Protein AF-A0A9Q9MBE9-F1 (afdb_monomer_lite)

pLDDT: mean 90.17, std 9.53, range [52.56, 97.81]

Radius of gyration: 13.14 Å; chains: 1; bounding box: 28×33×30 Å

Sequence (64 aa):
MEHTFRVIGGMPSRHLVILTPGGFEDFFADMAAGNFQIPQDMDRIAESAGRHHLRFTGPPLGND

Foldseek 3Di:
DDAADDDPDDDDDDDDDDDPPDQLVCLVVQCVVVVDDPPPCVVVSQVSCVVRVHHDDDDRDDDD

Structure (mmCIF, N/CA/C/O backbone):
data_AF-A0A9Q9MBE9-F1
#
_entry.id   AF-A0A9Q9MBE9-F1
#
loop_
_atom_site.group_PDB
_atom_site.id
_atom_site.type_symbol
_atom_site.label_atom_id
_atom_site.label_alt_id
_atom_site.label_comp_id
_atom_site.label_asym_id
_atom_site.label_entity_id
_atom_site.label_seq_id
_atom_site.pdbx_PDB_ins_code
_atom_site.Cartn_x
_atom_site.Cartn_y
_atom_site.Cartn_z
_atom_site.occupancy
_atom_site.B_iso_or_equiv
_atom_site.auth_seq_id
_atom_site.auth_comp_id
_atom_site.auth_asym_id
_atom_site.auth_atom_id
_atom_site.pdbx_PDB_model_num
ATOM 1 N N . MET A 1 1 ? 11.368 -3.799 1.933 1.00 85.06 1 MET A N 1
ATOM 2 C CA . MET A 1 1 ? 11.923 -2.468 1.615 1.00 85.06 1 MET A CA 1
ATOM 3 C C . MET A 1 1 ? 10.767 -1.530 1.360 1.00 85.06 1 MET A C 1
ATOM 5 O O . MET A 1 1 ? 9.803 -1.939 0.718 1.00 85.06 1 MET A O 1
ATOM 9 N N . GLU A 1 2 ? 10.855 -0.315 1.881 1.00 89.19 2 GLU A N 1
ATOM 10 C CA . GLU A 1 2 ? 9.913 0.750 1.541 1.00 89.19 2 GLU A CA 1
ATOM 11 C C . GLU A 1 2 ? 10.103 1.134 0.067 1.00 89.19 2 GLU A C 1
ATOM 13 O O . GLU A 1 2 ? 11.228 1.119 -0.435 1.00 89.19 2 GLU A O 1
ATOM 18 N N . HIS A 1 3 ? 9.008 1.391 -0.645 1.00 88.75 3 HIS A N 1
ATOM 19 C CA . HIS A 1 3 ? 9.023 1.704 -2.072 1.00 88.75 3 HIS A CA 1
ATOM 20 C C . HIS A 1 3 ? 7.823 2.577 -2.442 1.00 88.75 3 HIS A C 1
ATOM 22 O O . HIS A 1 3 ? 6.821 2.614 -1.732 1.00 88.75 3 HIS A O 1
ATOM 28 N N . THR A 1 4 ? 7.945 3.292 -3.557 1.00 89.88 4 THR A N 1
ATOM 29 C CA . THR A 1 4 ? 6.984 4.305 -4.009 1.00 89.88 4 THR A CA 1
ATOM 30 C C . THR A 1 4 ? 7.293 4.708 -5.456 1.00 89.88 4 THR A C 1
ATOM 32 O O . THR A 1 4 ? 8.386 4.432 -5.956 1.00 89.88 4 THR A O 1
ATOM 35 N N . PHE A 1 5 ? 6.349 5.352 -6.143 1.00 88.50 5 PHE A N 1
ATOM 36 C CA . PHE A 1 5 ? 6.532 5.885 -7.496 1.00 88.50 5 PHE A CA 1
ATOM 37 C C . PHE A 1 5 ? 5.749 7.193 -7.685 1.00 88.50 5 PHE A C 1
ATOM 39 O O . PHE A 1 5 ? 4.770 7.453 -6.989 1.00 88.50 5 PHE A O 1
ATOM 46 N N . ARG A 1 6 ? 6.166 8.016 -8.657 1.00 87.44 6 ARG A N 1
ATOM 47 C CA . ARG A 1 6 ? 5.450 9.226 -9.099 1.00 87.44 6 ARG A CA 1
ATOM 48 C C . ARG A 1 6 ? 5.037 9.056 -10.554 1.00 87.44 6 ARG A C 1
ATOM 50 O O . ARG A 1 6 ? 5.869 8.739 -11.400 1.00 87.44 6 ARG A O 1
ATOM 57 N N . VAL A 1 7 ? 3.764 9.297 -10.856 1.00 88.75 7 VAL A N 1
ATOM 58 C CA . VAL A 1 7 ? 3.301 9.412 -12.245 1.00 88.75 7 VAL A CA 1
ATOM 59 C C . VAL A 1 7 ? 3.748 10.775 -12.783 1.00 88.75 7 VAL A C 1
ATOM 61 O O . VAL A 1 7 ? 3.353 11.802 -12.242 1.00 88.75 7 VAL A O 1
ATOM 64 N N . ILE A 1 8 ? 4.590 10.790 -13.822 1.00 90.12 8 ILE A N 1
ATOM 65 C CA . ILE A 1 8 ? 5.198 12.018 -14.384 1.00 90.12 8 ILE A CA 1
ATOM 66 C C . ILE A 1 8 ? 4.506 12.546 -15.653 1.00 90.12 8 ILE A C 1
ATOM 68 O O . ILE A 1 8 ? 4.930 13.554 -16.208 1.00 90.12 8 ILE A O 1
ATOM 72 N N . GLY A 1 9 ? 3.467 11.871 -16.149 1.00 92.25 9 GLY A N 1
ATOM 73 C CA . GLY A 1 9 ? 2.779 12.237 -17.388 1.00 92.25 9 GLY A CA 1
ATOM 74 C C . GLY A 1 9 ? 1.271 12.014 -17.304 1.00 92.25 9 GLY A C 1
ATOM 75 O O . GLY A 1 9 ? 0.803 11.231 -16.485 1.00 92.25 9 GLY A O 1
ATOM 76 N N . GLY A 1 10 ? 0.511 12.700 -18.161 1.00 94.31 10 GLY A N 1
ATOM 77 C CA . GLY A 1 10 ? -0.960 12.647 -18.171 1.00 94.31 10 GLY A CA 1
ATOM 78 C C . GLY A 1 10 ? -1.573 11.590 -19.096 1.00 94.31 10 GLY A C 1
ATOM 79 O O . GLY A 1 10 ? -2.791 11.535 -19.234 1.00 94.31 10 GLY A O 1
ATOM 80 N N . MET A 1 11 ? -0.755 10.782 -19.774 1.00 95.38 11 MET A N 1
ATOM 81 C CA . MET A 1 11 ? -1.259 9.729 -20.659 1.00 95.38 11 MET A CA 1
ATOM 82 C C . MET A 1 11 ? -1.664 8.486 -19.854 1.00 95.38 11 MET A C 1
ATOM 84 O O . MET A 1 11 ? -1.004 8.175 -18.860 1.00 95.38 11 MET A O 1
ATOM 88 N N . PRO A 1 12 ? -2.693 7.735 -20.291 1.00 93.88 12 PRO A N 1
ATOM 89 C CA . PRO A 1 12 ? -3.056 6.474 -19.656 1.00 93.88 12 PRO A CA 1
ATOM 90 C C . PRO A 1 12 ? -1.870 5.506 -19.588 1.00 93.88 12 PRO A C 1
ATOM 92 O O . PRO A 1 12 ? -1.145 5.327 -20.568 1.00 93.88 12 PRO A O 1
ATOM 95 N N . SER A 1 13 ? -1.702 4.847 -18.444 1.00 90.50 13 SER A N 1
ATOM 96 C CA . SER A 1 13 ? -0.691 3.812 -18.235 1.00 90.50 13 SER A CA 1
ATOM 97 C C . SER A 1 13 ? -1.344 2.451 -17.986 1.00 90.50 13 SER A C 1
ATOM 99 O O . SER A 1 13 ? -2.499 2.357 -17.568 1.00 90.50 13 SER A O 1
ATOM 101 N N . ARG A 1 14 ? -0.602 1.374 -18.261 1.00 91.31 14 ARG A N 1
ATOM 102 C CA . ARG A 1 14 ? -0.951 0.016 -17.825 1.00 91.31 14 ARG A CA 1
ATOM 103 C C . ARG A 1 14 ? -0.018 -0.366 -16.686 1.00 91.31 14 ARG A C 1
ATOM 105 O O . ARG A 1 14 ? 1.195 -0.358 -16.877 1.00 91.31 14 ARG A O 1
ATOM 112 N N . HIS A 1 15 ? -0.580 -0.703 -15.530 1.00 88.44 15 HIS A N 1
ATOM 113 C CA . HIS A 1 15 ? 0.176 -1.127 -14.355 1.00 88.44 15 HIS A CA 1
ATOM 114 C C . HIS A 1 15 ? -0.066 -2.621 -14.120 1.00 88.44 15 HIS A C 1
ATOM 116 O O . HIS A 1 15 ? -1.208 -3.041 -13.948 1.00 88.44 15 HIS A O 1
ATOM 122 N N . LEU A 1 16 ? 1.001 -3.423 -14.145 1.00 91.50 16 LEU A N 1
ATOM 123 C CA . LEU A 1 16 ? 0.964 -4.824 -13.733 1.00 91.50 16 LEU A CA 1
ATOM 124 C C . LEU A 1 16 ? 1.484 -4.927 -12.300 1.00 91.50 16 LEU A C 1
ATOM 126 O O . LEU A 1 16 ? 2.631 -4.572 -12.039 1.00 91.50 16 LEU A O 1
ATOM 130 N N . VAL A 1 17 ? 0.651 -5.440 -11.401 1.00 87.81 17 VAL A N 1
ATOM 131 C CA . VAL A 1 17 ? 1.023 -5.735 -10.015 1.00 87.81 17 VAL A CA 1
ATOM 132 C C . VAL A 1 17 ? 0.957 -7.249 -9.828 1.00 87.81 17 VAL A C 1
ATOM 134 O O . VAL A 1 17 ? -0.032 -7.872 -10.208 1.00 87.81 17 VAL A O 1
ATOM 137 N N . ILE A 1 18 ? 2.020 -7.843 -9.283 1.00 90.69 18 ILE A N 1
ATOM 138 C CA . ILE A 1 18 ? 2.105 -9.279 -8.984 1.00 90.69 18 ILE A CA 1
ATOM 139 C C . ILE A 1 18 ? 2.122 -9.430 -7.465 1.00 90.69 18 ILE A C 1
ATOM 141 O O . ILE A 1 18 ? 2.987 -8.856 -6.806 1.00 90.69 18 ILE A O 1
ATOM 145 N N . LEU A 1 19 ? 1.171 -10.188 -6.920 1.00 88.56 19 LEU A N 1
ATOM 146 C CA . LEU A 1 19 ? 0.941 -10.319 -5.483 1.00 88.56 19 LEU A CA 1
ATOM 147 C C . LEU A 1 19 ? 1.031 -11.786 -5.076 1.00 88.56 19 LEU A C 1
ATOM 149 O O . LEU A 1 19 ? 0.263 -12.612 -5.564 1.00 88.56 19 LEU A O 1
ATOM 153 N N . THR A 1 20 ? 1.982 -12.093 -4.195 1.00 89.81 20 THR A N 1
ATOM 154 C CA . THR A 1 20 ? 2.169 -13.430 -3.629 1.00 89.81 20 THR A CA 1
ATOM 155 C C . THR A 1 20 ? 2.745 -13.309 -2.215 1.00 89.81 20 THR A C 1
ATOM 157 O O . THR A 1 20 ? 3.780 -12.656 -2.054 1.00 89.81 20 THR A O 1
ATOM 160 N N . PRO A 1 21 ? 2.165 -13.986 -1.208 1.00 89.00 21 PRO A N 1
ATOM 161 C CA . PRO A 1 21 ? 0.853 -14.646 -1.231 1.00 89.00 21 PRO A CA 1
ATOM 162 C C . PRO A 1 21 ? -0.294 -13.638 -1.465 1.00 89.00 21 PRO A C 1
ATOM 164 O O . PRO A 1 21 ? -0.080 -12.433 -1.366 1.00 89.00 21 PRO A O 1
ATOM 167 N N . GLY A 1 22 ? -1.484 -14.129 -1.826 1.00 89.00 22 GLY A N 1
ATOM 168 C CA . GLY A 1 22 ? -2.663 -13.279 -2.059 1.00 89.00 22 GLY A CA 1
ATOM 169 C C . GLY A 1 22 ? -3.208 -12.615 -0.786 1.00 89.00 22 GLY A C 1
ATOM 170 O O . GLY A 1 22 ? -2.758 -12.908 0.323 1.00 89.00 22 GLY A O 1
ATOM 171 N N . GLY A 1 23 ? -4.195 -11.735 -0.962 1.00 89.25 23 GLY A N 1
ATOM 172 C CA . GLY A 1 23 ? -4.896 -10.980 0.087 1.00 89.25 23 GLY A CA 1
ATOM 173 C C . GLY A 1 23 ? -4.594 -9.475 0.112 1.00 89.25 23 GLY A C 1
ATOM 174 O O . GLY A 1 23 ? -5.302 -8.715 0.774 1.00 89.25 23 GLY A O 1
ATOM 175 N N . PHE A 1 24 ? -3.575 -9.016 -0.623 1.00 93.19 24 PHE A N 1
ATOM 176 C CA . PHE A 1 24 ? -3.314 -7.579 -0.780 1.00 93.19 24 PHE A CA 1
ATOM 177 C C . PHE A 1 24 ? -4.246 -6.937 -1.813 1.00 93.19 24 PHE A C 1
ATOM 179 O O . PHE A 1 24 ? -4.584 -5.768 -1.704 1.00 93.19 24 PHE A O 1
ATOM 186 N N . GLU A 1 25 ? -4.694 -7.693 -2.809 1.00 93.94 25 GLU A N 1
ATOM 187 C CA . GLU A 1 25 ? -5.620 -7.253 -3.849 1.00 93.94 25 GLU A CA 1
ATOM 188 C C . GLU A 1 25 ? -6.936 -6.694 -3.284 1.00 93.94 25 GLU A C 1
ATOM 190 O O . GLU A 1 25 ? -7.468 -5.720 -3.820 1.00 93.94 25 GLU A O 1
ATOM 195 N N . ASP A 1 26 ? -7.403 -7.237 -2.158 1.00 94.81 26 ASP A N 1
ATOM 196 C CA . ASP A 1 26 ? -8.618 -6.791 -1.473 1.00 94.81 26 ASP A CA 1
ATOM 197 C C . ASP A 1 26 ? -8.490 -5.366 -0.913 1.00 94.81 26 ASP A C 1
ATOM 199 O O . ASP A 1 26 ? -9.494 -4.664 -0.801 1.00 94.81 26 ASP A O 1
ATOM 203 N N . PHE A 1 27 ? -7.267 -4.873 -0.674 1.00 96.12 27 PHE A N 1
ATOM 204 C CA . PHE A 1 27 ? -7.041 -3.469 -0.321 1.00 96.12 27 PHE A CA 1
ATOM 205 C C . PHE A 1 27 ? -7.625 -2.533 -1.385 1.00 96.12 27 PHE A C 1
ATOM 207 O O . PHE A 1 27 ? -8.282 -1.547 -1.058 1.00 96.12 27 PHE A O 1
ATOM 214 N N . PHE A 1 28 ? -7.438 -2.841 -2.674 1.00 94.69 28 PHE A N 1
ATOM 215 C CA . PHE A 1 28 ? -7.986 -2.014 -3.751 1.00 94.69 28 PHE A CA 1
ATOM 216 C C . PHE A 1 28 ? -9.517 -2.066 -3.792 1.00 94.69 28 PHE A C 1
ATOM 218 O O . PHE A 1 28 ? -10.152 -1.062 -4.123 1.00 94.69 28 PHE A O 1
ATOM 225 N N . ALA A 1 29 ? -10.111 -3.209 -3.433 1.00 95.88 29 ALA A N 1
ATOM 226 C CA . ALA A 1 29 ? -11.558 -3.348 -3.322 1.00 95.88 29 ALA A CA 1
ATOM 227 C C . ALA A 1 29 ? -12.113 -2.490 -2.172 1.00 95.88 29 ALA A C 1
ATOM 229 O O . ALA A 1 29 ? -13.081 -1.760 -2.384 1.00 95.88 29 ALA A O 1
ATOM 230 N N . ASP A 1 30 ? -11.456 -2.493 -1.008 1.00 97.44 30 ASP A N 1
ATOM 231 C CA . ASP A 1 30 ? -11.775 -1.617 0.127 1.00 97.44 30 ASP A CA 1
ATOM 232 C C . ASP A 1 30 ? -11.716 -0.132 -0.270 1.00 97.44 30 ASP A C 1
ATOM 234 O O . ASP A 1 30 ? -12.647 0.625 0.019 1.00 97.44 30 ASP A O 1
ATOM 238 N N . MET A 1 31 ? -10.651 0.289 -0.969 1.00 97.75 31 MET A N 1
ATOM 239 C CA . MET A 1 31 ? -10.496 1.680 -1.423 1.00 97.75 31 MET A CA 1
ATOM 240 C C . MET A 1 31 ? -11.645 2.103 -2.345 1.00 97.75 31 MET A C 1
ATOM 242 O O . MET A 1 31 ? -12.173 3.209 -2.213 1.00 97.75 31 MET A O 1
ATOM 246 N N . ALA A 1 32 ? -12.044 1.219 -3.267 1.00 97.25 32 ALA A N 1
ATOM 247 C CA . ALA A 1 32 ? -13.131 1.468 -4.208 1.00 97.25 32 ALA A CA 1
ATOM 248 C C . ALA A 1 32 ? -14.503 1.489 -3.518 1.00 97.25 32 ALA A C 1
ATOM 250 O O . ALA A 1 32 ? -15.295 2.397 -3.764 1.00 97.25 32 ALA A O 1
ATOM 251 N N . ALA A 1 33 ? -14.777 0.529 -2.630 1.00 97.69 33 ALA A N 1
ATOM 252 C CA . ALA A 1 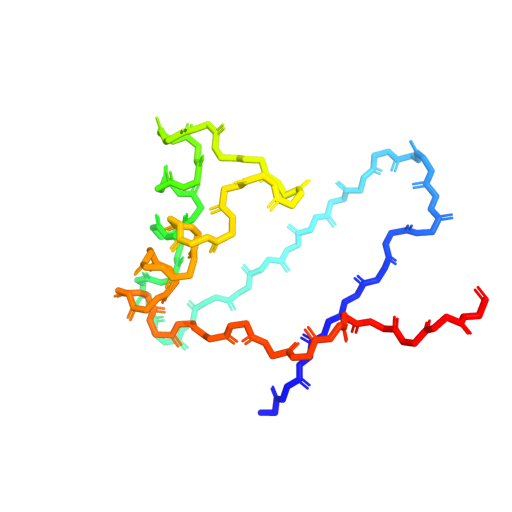33 ? -1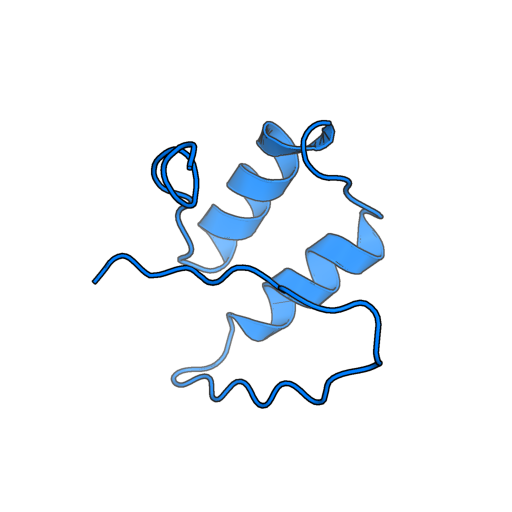6.033 0.449 -1.888 1.00 97.69 33 ALA A CA 1
ATOM 253 C C . ALA A 1 33 ? -16.229 1.653 -0.952 1.00 97.69 33 ALA A C 1
ATOM 255 O O . ALA A 1 33 ? -17.341 2.165 -0.825 1.00 97.69 33 ALA A O 1
ATOM 256 N N . GLY A 1 34 ? -15.147 2.124 -0.324 1.00 96.50 34 GLY A N 1
ATOM 257 C CA . GLY A 1 34 ? -15.145 3.307 0.536 1.00 96.50 34 GLY A CA 1
ATOM 258 C C . GLY A 1 34 ? -15.088 4.643 -0.210 1.00 96.50 34 GLY A C 1
ATOM 259 O O . GLY A 1 34 ? -15.307 5.682 0.412 1.00 96.50 34 GLY A O 1
ATOM 260 N N . ASN A 1 35 ? -14.800 4.631 -1.518 1.00 97.38 35 ASN A N 1
ATOM 261 C CA . ASN A 1 35 ? -14.512 5.815 -2.335 1.00 97.38 35 ASN A CA 1
ATOM 262 C C . ASN A 1 35 ? -13.509 6.775 -1.659 1.00 97.38 35 ASN A C 1
ATOM 264 O O . ASN A 1 35 ? -13.715 7.991 -1.627 1.00 97.38 35 ASN A O 1
ATOM 268 N N . PHE A 1 36 ? -12.444 6.220 -1.074 1.00 97.31 36 PHE A N 1
ATOM 269 C CA . PHE A 1 36 ? -11.485 7.002 -0.295 1.00 97.31 36 PHE A CA 1
ATOM 270 C C . PHE A 1 36 ? -10.650 7.934 -1.175 1.00 97.31 36 PHE A C 1
ATOM 272 O O . PHE A 1 36 ? -10.309 7.625 -2.321 1.00 97.31 36 PHE A O 1
ATOM 279 N N . GLN A 1 37 ? -10.310 9.095 -0.624 1.00 95.44 37 GLN A N 1
ATOM 280 C CA . GLN A 1 37 ? -9.522 10.132 -1.276 1.00 95.44 37 GLN A CA 1
ATOM 281 C C . GLN A 1 37 ? -8.258 10.423 -0.464 1.00 95.44 37 GLN A C 1
ATOM 283 O O . GLN A 1 37 ? -8.298 10.590 0.752 1.00 95.44 37 GLN A O 1
ATOM 288 N N . ILE A 1 38 ? -7.116 10.525 -1.142 1.00 89.94 38 ILE A N 1
ATOM 289 C CA . ILE A 1 38 ? -5.878 11.035 -0.544 1.00 89.94 38 ILE A CA 1
ATOM 290 C C . ILE A 1 38 ? -5.821 12.550 -0.807 1.00 89.94 38 ILE A C 1
ATOM 292 O O . ILE A 1 38 ? -5.976 12.951 -1.963 1.00 89.94 38 ILE A O 1
ATOM 296 N N . PRO A 1 39 ? -5.535 13.399 0.202 1.00 90.94 39 PRO A N 1
ATOM 297 C CA . PRO A 1 39 ? -5.154 13.051 1.578 1.00 90.94 39 PRO A CA 1
ATOM 298 C C . PRO A 1 39 ? -6.312 12.950 2.595 1.00 90.94 39 PRO A C 1
ATOM 300 O O . PRO A 1 39 ? -6.053 12.726 3.773 1.00 90.94 39 PRO A O 1
ATOM 303 N N . GLN A 1 40 ? -7.567 13.148 2.194 1.00 95.75 40 GLN A N 1
ATOM 304 C CA . GLN A 1 40 ? -8.702 13.372 3.103 1.00 95.75 40 GLN A CA 1
ATOM 305 C C . GLN A 1 40 ? -9.051 12.166 3.991 1.00 95.75 40 GLN A C 1
ATOM 307 O O . GLN A 1 40 ? -9.439 12.353 5.140 1.00 95.75 40 GLN A O 1
ATOM 312 N N . ASP A 1 41 ? -8.894 10.946 3.483 1.00 97.19 41 ASP A N 1
ATOM 313 C CA . ASP A 1 41 ? -9.298 9.703 4.148 1.00 97.19 41 ASP A CA 1
ATOM 314 C C . ASP A 1 41 ? -8.102 8.889 4.670 1.00 97.19 41 ASP A C 1
ATOM 316 O O . ASP A 1 41 ? -8.219 7.681 4.878 1.00 97.19 41 ASP A O 1
ATOM 320 N N . MET A 1 42 ? -6.939 9.519 4.884 1.00 94.25 42 MET A N 1
ATOM 321 C CA . MET A 1 42 ? -5.705 8.803 5.247 1.00 94.25 42 MET A CA 1
ATOM 322 C C . MET A 1 42 ? -5.841 7.906 6.486 1.00 94.25 42 MET A C 1
ATOM 324 O O . MET A 1 42 ? -5.244 6.832 6.498 1.00 94.25 42 MET A O 1
ATOM 328 N N . ASP A 1 43 ? -6.659 8.274 7.476 1.00 95.88 43 ASP A N 1
ATOM 329 C CA . ASP A 1 43 ? -6.902 7.434 8.660 1.00 95.88 43 ASP A CA 1
ATOM 330 C C . ASP A 1 43 ? -7.623 6.123 8.299 1.00 95.88 43 ASP A C 1
ATOM 332 O O . ASP A 1 43 ? -7.218 5.041 8.725 1.00 95.88 43 ASP A O 1
ATOM 336 N N . ARG A 1 44 ? -8.653 6.197 7.446 1.00 97.69 44 ARG A N 1
ATOM 337 C CA . ARG A 1 44 ? -9.414 5.025 6.972 1.00 97.69 44 ARG A CA 1
ATOM 338 C C . ARG A 1 44 ? -8.594 4.169 6.013 1.00 97.69 44 ARG A C 1
ATOM 340 O O . ARG A 1 44 ? -8.658 2.940 6.054 1.00 97.69 44 ARG A O 1
ATOM 347 N N . ILE A 1 45 ? -7.795 4.823 5.170 1.00 97.19 45 ILE A N 1
ATOM 348 C CA . ILE A 1 45 ? -6.844 4.171 4.270 1.00 97.19 45 ILE A CA 1
ATOM 349 C C . ILE A 1 45 ? -5.802 3.396 5.084 1.00 97.19 45 ILE A C 1
ATOM 351 O O . ILE A 1 45 ? -5.531 2.239 4.771 1.00 97.19 45 ILE A O 1
ATOM 355 N N . ALA A 1 46 ? -5.244 3.996 6.140 1.00 96.19 46 ALA A N 1
ATOM 356 C CA . ALA A 1 46 ? -4.266 3.349 7.010 1.00 96.19 46 ALA A CA 1
ATOM 357 C C . ALA A 1 46 ? -4.865 2.163 7.782 1.00 96.19 46 ALA A C 1
ATOM 359 O O . ALA A 1 46 ? -4.204 1.134 7.931 1.00 96.19 46 ALA A O 1
ATOM 360 N N . GLU A 1 47 ? -6.119 2.271 8.226 1.00 97.62 47 GLU A N 1
ATOM 361 C CA . GLU A 1 47 ? -6.834 1.169 8.873 1.00 97.62 47 GLU A CA 1
ATOM 362 C C . GLU A 1 47 ? -7.029 -0.024 7.923 1.00 97.62 47 GLU A C 1
ATOM 364 O O . GLU A 1 47 ? -6.699 -1.156 8.280 1.00 97.62 47 GLU A O 1
ATOM 369 N N . SER A 1 48 ? -7.511 0.222 6.697 1.00 97.81 48 SER A N 1
ATOM 370 C CA . SER A 1 48 ? -7.630 -0.826 5.674 1.00 97.81 48 SER A CA 1
ATOM 371 C C . SER A 1 48 ? -6.269 -1.417 5.319 1.00 97.81 48 SER A C 1
ATOM 373 O O . SER A 1 48 ? -6.100 -2.632 5.376 1.00 97.81 48 SER A O 1
ATOM 375 N N . ALA A 1 49 ? -5.257 -0.580 5.077 1.00 95.75 49 ALA A N 1
ATOM 376 C CA . ALA A 1 49 ? -3.896 -1.032 4.805 1.00 95.75 49 ALA A CA 1
ATOM 377 C C . ALA A 1 49 ? -3.386 -2.011 5.875 1.00 95.75 49 ALA A C 1
ATOM 379 O O . ALA A 1 49 ? -2.853 -3.068 5.533 1.00 95.75 49 ALA A O 1
ATOM 380 N N . GLY A 1 50 ? -3.631 -1.717 7.157 1.00 96.44 50 GLY A N 1
ATOM 381 C CA . GLY A 1 50 ? -3.273 -2.598 8.268 1.00 96.44 50 GLY A CA 1
ATOM 382 C C . GLY A 1 50 ? -3.911 -3.990 8.186 1.00 96.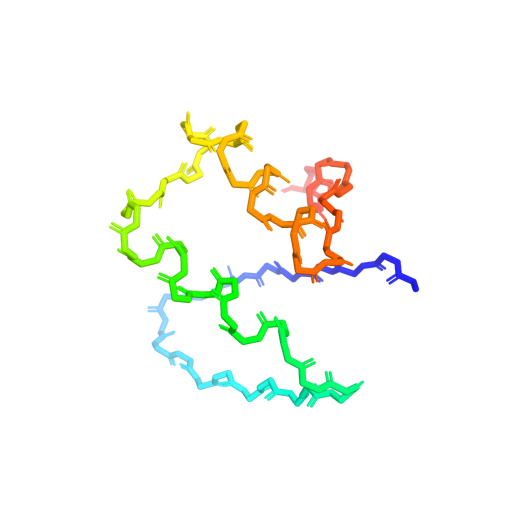44 50 GLY A C 1
ATOM 383 O O . GLY A 1 50 ? -3.241 -4.978 8.491 1.00 96.44 50 GLY A O 1
ATOM 384 N N . ARG A 1 51 ? -5.163 -4.095 7.714 1.00 96.25 51 ARG A N 1
ATOM 385 C CA . ARG A 1 51 ? -5.842 -5.387 7.481 1.00 96.25 51 ARG A CA 1
ATOM 386 C C . ARG A 1 51 ? -5.209 -6.199 6.347 1.00 96.25 51 ARG A C 1
ATOM 388 O O . ARG A 1 51 ? -5.286 -7.422 6.379 1.00 96.25 51 ARG A O 1
ATOM 395 N N . HIS A 1 52 ? -4.541 -5.536 5.402 1.00 95.06 52 HIS A N 1
ATOM 396 C CA . HIS A 1 52 ? -3.892 -6.144 4.232 1.00 95.06 52 HIS A CA 1
ATOM 397 C C . HIS A 1 52 ? -2.357 -6.177 4.334 1.00 95.06 52 HIS A C 1
ATOM 399 O O . HIS A 1 52 ? -1.664 -6.229 3.319 1.00 95.06 52 HIS A O 1
ATOM 405 N N . HIS A 1 53 ? -1.805 -6.131 5.554 1.00 92.81 53 HIS A N 1
ATOM 406 C CA . HIS A 1 53 ? -0.358 -6.158 5.817 1.00 92.81 53 HIS A CA 1
ATOM 407 C C . HIS A 1 53 ? 0.445 -5.033 5.129 1.00 92.81 53 HIS A C 1
ATOM 409 O O . HIS A 1 53 ? 1.657 -5.150 4.936 1.00 92.81 53 HIS A O 1
ATOM 415 N N . LEU A 1 54 ? -0.215 -3.922 4.794 1.00 93.38 54 LEU A N 1
ATOM 416 C CA . LEU A 1 54 ? 0.386 -2.719 4.234 1.00 93.38 54 LEU A CA 1
ATOM 417 C C . LEU A 1 54 ? 0.549 -1.659 5.328 1.00 93.38 54 LEU A C 1
ATOM 419 O O . LEU A 1 54 ? -0.341 -1.417 6.139 1.00 93.38 54 LEU A O 1
ATOM 423 N N . ARG A 1 55 ? 1.686 -0.964 5.311 1.00 93.81 55 ARG A N 1
ATOM 424 C CA . ARG A 1 55 ? 1.907 0.242 6.112 1.00 93.81 55 ARG A CA 1
ATOM 425 C C . ARG A 1 55 ? 2.413 1.354 5.207 1.00 93.81 55 ARG A C 1
ATOM 427 O O . ARG A 1 55 ? 3.442 1.186 4.560 1.00 93.81 55 ARG A O 1
ATOM 434 N N . PHE A 1 56 ? 1.723 2.489 5.206 1.00 91.75 56 PHE A N 1
ATOM 435 C CA . PHE A 1 56 ? 2.219 3.707 4.569 1.00 91.75 56 PHE A CA 1
ATOM 436 C C . PHE A 1 56 ? 3.351 4.311 5.407 1.00 91.75 56 PHE A C 1
ATOM 438 O O . PHE A 1 56 ? 3.236 4.411 6.631 1.00 91.75 56 PHE A O 1
ATOM 445 N N . THR A 1 57 ? 4.450 4.694 4.759 1.00 88.12 57 THR A N 1
ATOM 446 C CA . THR A 1 57 ? 5.616 5.307 5.408 1.00 88.12 57 THR A CA 1
ATOM 447 C C . THR A 1 57 ? 5.954 6.649 4.760 1.00 88.12 57 THR A C 1
ATOM 449 O O . THR A 1 57 ? 5.839 6.808 3.547 1.00 88.12 57 THR A O 1
ATOM 452 N N . GLY A 1 58 ? 6.365 7.612 5.595 1.00 74.25 58 GLY A N 1
ATOM 453 C CA . GLY A 1 58 ? 6.883 8.924 5.187 1.00 74.25 58 GLY A CA 1
ATOM 454 C C . GLY A 1 58 ? 5.917 9.821 4.394 1.00 74.25 58 GLY A C 1
ATOM 455 O O . GLY A 1 58 ? 4.742 9.501 4.214 1.00 74.25 58 GLY A O 1
ATOM 456 N N . PRO A 1 59 ? 6.408 10.974 3.908 1.00 74.56 59 PRO A N 1
ATOM 457 C CA . PRO A 1 59 ? 5.958 11.544 2.647 1.00 74.56 59 PRO A CA 1
ATOM 458 C C . PRO A 1 59 ? 6.561 10.736 1.475 1.00 74.56 59 PRO A C 1
ATOM 460 O O . PRO A 1 59 ? 7.706 10.293 1.563 1.00 74.56 59 PRO A O 1
ATOM 463 N N . PRO A 1 60 ? 5.819 10.533 0.372 1.00 69.69 60 PRO A N 1
ATOM 464 C CA . PRO A 1 60 ? 6.100 9.482 -0.609 1.00 69.69 60 PRO A CA 1
ATOM 465 C C . PRO A 1 60 ? 7.433 9.650 -1.347 1.00 69.69 60 PRO A C 1
ATOM 467 O O . PRO A 1 60 ? 8.121 8.668 -1.566 1.00 69.69 60 PRO A O 1
ATOM 470 N N . LEU A 1 61 ? 7.805 10.866 -1.741 1.00 72.81 61 LEU A N 1
ATOM 471 C CA . LEU A 1 61 ? 9.055 11.235 -2.416 1.00 72.81 61 LEU A CA 1
ATOM 472 C C . LEU A 1 61 ? 9.319 12.690 -2.010 1.00 72.81 61 LEU A C 1
ATOM 474 O O . LEU A 1 61 ? 8.362 13.465 -1.992 1.00 72.81 61 LEU A O 1
ATOM 478 N N . GLY A 1 62 ? 10.554 13.056 -1.655 1.00 64.44 62 GLY A N 1
ATOM 479 C CA . GLY A 1 62 ? 10.900 14.430 -1.262 1.00 64.44 62 GLY A CA 1
ATOM 480 C C . GLY A 1 62 ? 10.441 15.498 -2.272 1.00 64.44 62 GLY A C 1
ATOM 481 O O . GLY A 1 62 ? 10.125 15.195 -3.428 1.00 64.44 6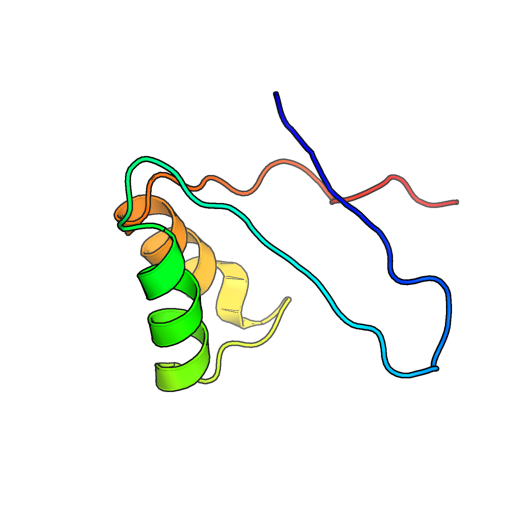2 GLY A O 1
ATOM 482 N N . ASN A 1 63 ? 10.369 16.751 -1.812 1.00 53.84 63 ASN A N 1
ATOM 483 C CA . ASN A 1 63 ? 10.062 17.896 -2.668 1.00 53.84 63 ASN A CA 1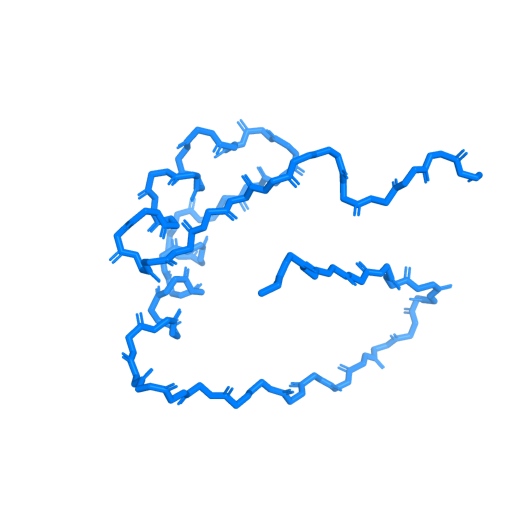
ATOM 484 C C . ASN A 1 63 ? 11.275 18.200 -3.559 1.00 53.84 63 ASN A C 1
ATOM 486 O O . ASN A 1 63 ? 12.227 18.811 -3.079 1.00 53.84 63 ASN A O 1
ATOM 490 N N . ASP A 1 64 ? 11.202 17.796 -4.824 1.00 52.56 64 ASP A N 1
ATOM 491 C CA . ASP A 1 64 ? 11.910 18.461 -5.923 1.00 52.56 64 ASP A CA 1
ATOM 492 C C . ASP A 1 64 ? 10.933 19.425 -6.603 1.00 52.56 64 ASP A C 1
ATOM 494 O O . ASP A 1 64 ? 9.8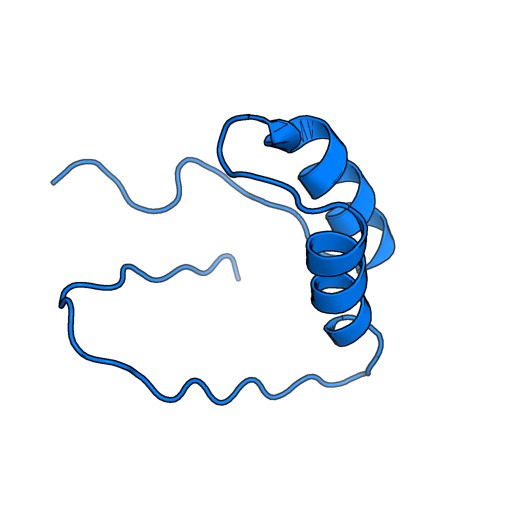05 18.963 -6.922 1.00 52.56 64 ASP A O 1
#

Secondary structure (DSSP, 8-state):
---------SS--------SSSSSHHHHHHHHHHT--TTTTHHHHHHHHHHTT----SSSS---